Protein AF-A0A7S0HYX5-F1 (afdb_monomer_lite)

Structure (mmCIF, N/CA/C/O backbone):
data_AF-A0A7S0HYX5-F1
#
_entry.id   AF-A0A7S0HYX5-F1
#
loop_
_atom_site.group_PDB
_atom_site.id
_atom_site.type_symbol
_atom_site.label_atom_id
_atom_site.label_alt_id
_atom_site.label_comp_id
_atom_site.label_asym_id
_atom_site.label_entity_id
_atom_site.label_seq_id
_atom_site.pdbx_PDB_ins_code
_atom_site.Cartn_x
_atom_site.Cartn_y
_atom_site.Cartn_z
_atom_site.occupancy
_atom_site.B_iso_or_equiv
_atom_site.auth_seq_id
_atom_site.auth_comp_id
_atom_site.auth_asym_id
_atom_site.auth_atom_id
_atom_site.pdbx_PDB_model_num
ATOM 1 N N . ARG A 1 1 ? 13.415 3.886 -3.837 1.00 52.53 1 ARG A N 1
ATOM 2 C CA . ARG A 1 1 ? 13.712 3.371 -2.478 1.00 52.53 1 ARG A CA 1
ATOM 3 C C . ARG A 1 1 ? 12.377 2.948 -1.862 1.00 52.53 1 ARG A C 1
ATOM 5 O O . ARG A 1 1 ? 11.644 3.807 -1.398 1.00 52.53 1 ARG A O 1
ATOM 12 N N . ARG A 1 2 ? 11.981 1.678 -2.007 1.00 63.97 2 ARG A N 1
ATOM 13 C CA . ARG A 1 2 ? 10.823 1.130 -1.277 1.00 63.97 2 ARG A CA 1
ATOM 14 C C . ARG A 1 2 ? 11.348 0.756 0.114 1.00 63.97 2 ARG A C 1
ATOM 16 O O . ARG A 1 2 ? 12.509 0.372 0.209 1.00 63.97 2 ARG A O 1
ATOM 23 N N . ASP A 1 3 ? 10.552 0.930 1.161 1.00 73.19 3 ASP A N 1
ATOM 24 C CA . ASP A 1 3 ? 10.846 0.383 2.498 1.00 73.19 3 ASP A CA 1
ATOM 25 C C . ASP A 1 3 ? 11.949 1.055 3.328 1.00 73.19 3 ASP A C 1
ATOM 27 O O . ASP A 1 3 ? 12.620 0.403 4.118 1.00 73.19 3 ASP A O 1
ATOM 31 N N . THR A 1 4 ? 12.114 2.372 3.212 1.00 82.69 4 THR A N 1
ATOM 32 C CA . THR A 1 4 ? 13.084 3.127 4.031 1.00 82.69 4 THR A CA 1
ATOM 33 C C . THR A 1 4 ? 12.603 3.467 5.435 1.00 82.69 4 THR A C 1
ATOM 35 O O . THR A 1 4 ? 13.406 3.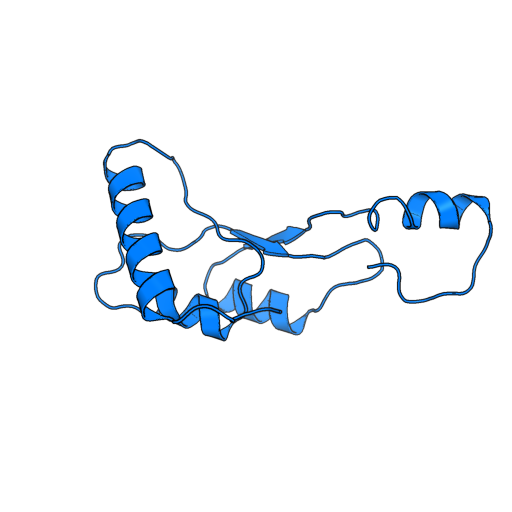880 6.267 1.00 82.69 4 THR A O 1
ATOM 38 N N . TRP A 1 5 ? 11.301 3.362 5.685 1.00 84.44 5 TRP A N 1
ATOM 39 C CA . TRP A 1 5 ? 10.702 3.720 6.965 1.00 84.44 5 TRP A CA 1
ATOM 40 C C . TRP A 1 5 ? 10.689 2.507 7.903 1.00 84.44 5 TRP A C 1
ATOM 42 O O . TRP A 1 5 ? 10.488 1.388 7.428 1.00 84.44 5 TRP A O 1
ATOM 52 N N . PRO A 1 6 ? 10.887 2.689 9.218 1.00 92.88 6 PRO A N 1
ATOM 53 C CA . PRO A 1 6 ? 10.703 1.608 10.180 1.00 92.88 6 PRO A CA 1
ATOM 54 C C . PRO A 1 6 ? 9.254 1.112 10.174 1.00 92.88 6 PRO A C 1
ATOM 56 O O . PRO A 1 6 ? 8.325 1.920 10.105 1.00 92.88 6 PRO A O 1
ATOM 59 N N . ASP A 1 7 ? 9.048 -0.200 10.306 1.00 93.44 7 ASP A N 1
ATOM 60 C CA . ASP A 1 7 ? 7.703 -0.797 10.310 1.00 93.44 7 ASP A CA 1
ATOM 61 C C . ASP A 1 7 ? 6.809 -0.219 11.407 1.00 93.44 7 ASP A C 1
ATOM 63 O O . ASP A 1 7 ? 5.620 -0.019 11.185 1.00 93.44 7 ASP A O 1
ATOM 67 N N . GLU A 1 8 ? 7.390 0.124 12.557 1.00 94.19 8 GLU A N 1
ATOM 68 C CA . GLU A 1 8 ? 6.657 0.738 13.663 1.00 94.19 8 GLU A CA 1
ATOM 69 C C . GLU A 1 8 ? 6.052 2.092 13.283 1.00 94.19 8 GLU A C 1
ATOM 71 O O . GLU A 1 8 ? 4.895 2.368 13.583 1.00 94.19 8 GLU A O 1
ATOM 76 N N . SER A 1 9 ? 6.799 2.914 12.541 1.00 94.56 9 SER A N 1
ATOM 77 C CA . SER A 1 9 ? 6.292 4.199 12.056 1.00 94.56 9 SER A CA 1
ATOM 78 C C . SER A 1 9 ? 5.145 4.011 11.061 1.00 94.56 9 SER A C 1
ATOM 80 O O . SER A 1 9 ? 4.188 4.784 11.064 1.00 94.56 9 SER A O 1
ATOM 82 N N . VAL A 1 10 ? 5.220 2.975 10.223 1.00 95.06 10 VAL A N 1
ATOM 83 C CA . VAL A 1 10 ? 4.177 2.657 9.240 1.00 95.06 10 VAL A CA 1
ATOM 84 C C . VAL A 1 10 ? 2.917 2.125 9.926 1.00 95.06 10 VAL A C 1
ATOM 86 O O . VAL A 1 10 ? 1.823 2.576 9.594 1.00 95.06 10 VAL A O 1
ATOM 89 N N . ARG A 1 11 ? 3.057 1.235 10.917 1.00 95.88 11 ARG A N 1
ATOM 90 C CA . ARG A 1 11 ? 1.937 0.746 11.739 1.00 95.88 11 ARG A CA 1
ATOM 91 C C . ARG A 1 11 ? 1.256 1.874 12.502 1.00 95.88 11 ARG A C 1
ATOM 93 O O . ARG A 1 11 ? 0.036 1.990 12.454 1.00 95.88 11 ARG A O 1
ATOM 100 N N . ALA A 1 12 ? 2.027 2.754 13.142 1.00 95.88 12 ALA A N 1
ATOM 101 C CA . ALA A 1 12 ? 1.479 3.898 13.867 1.00 95.88 12 ALA A CA 1
ATOM 102 C C . ALA A 1 12 ? 0.642 4.815 12.956 1.00 95.88 12 ALA A C 1
ATOM 104 O O . ALA A 1 12 ? -0.471 5.198 13.314 1.00 95.88 12 ALA A O 1
ATOM 105 N N . GLN A 1 13 ? 1.137 5.111 11.750 1.00 96.19 13 GLN A N 1
ATOM 106 C CA . GLN A 1 13 ? 0.382 5.872 10.749 1.00 96.19 13 GLN A CA 1
ATOM 107 C C . GLN A 1 13 ? -0.875 5.127 10.290 1.00 96.19 13 GLN A C 1
ATOM 109 O O . GLN A 1 13 ? -1.936 5.736 10.169 1.00 96.19 13 GLN A O 1
ATOM 114 N N . TRP A 1 14 ? -0.782 3.813 10.062 1.00 97.44 14 TRP A N 1
ATOM 115 C CA . TRP A 1 14 ? -1.929 3.006 9.653 1.00 97.44 14 TRP A CA 1
ATOM 116 C C . TRP A 1 14 ? -3.036 3.000 10.712 1.00 97.44 14 TRP A C 1
ATOM 118 O O . TRP A 1 14 ? -4.187 3.256 10.376 1.00 97.44 14 TRP A O 1
ATOM 128 N N . ARG A 1 15 ? -2.695 2.827 11.995 1.00 97.31 15 ARG A N 1
ATOM 129 C CA . ARG A 1 15 ? -3.658 2.903 13.110 1.00 97.31 15 ARG A CA 1
ATOM 130 C C . ARG A 1 15 ? -4.396 4.244 13.145 1.00 97.31 15 ARG A C 1
ATOM 132 O O . ARG A 1 15 ? -5.614 4.258 13.299 1.00 97.31 15 ARG A O 1
ATOM 139 N N . ALA A 1 16 ? -3.685 5.352 12.925 1.00 97.31 16 ALA A N 1
ATOM 140 C CA . ALA A 1 16 ? -4.299 6.678 12.852 1.00 97.31 16 ALA A CA 1
ATOM 141 C C . ALA A 1 16 ? -5.268 6.812 11.659 1.00 97.31 16 ALA A C 1
ATOM 143 O O . ALA A 1 16 ? -6.332 7.419 11.784 1.00 97.31 16 ALA A O 1
ATOM 144 N N . LEU A 1 17 ? -4.941 6.213 10.508 1.00 98.00 17 LEU A N 1
ATOM 145 C CA . LEU A 1 17 ? -5.848 6.163 9.357 1.00 98.00 17 LEU A CA 1
ATOM 146 C C . LEU A 1 17 ? -7.084 5.297 9.634 1.00 98.00 17 LEU A C 1
ATOM 148 O O . LEU A 1 17 ? -8.183 5.653 9.211 1.00 98.00 17 LEU A O 1
ATOM 152 N N . GLU A 1 18 ? -6.932 4.188 10.359 1.00 97.81 18 GLU A N 1
A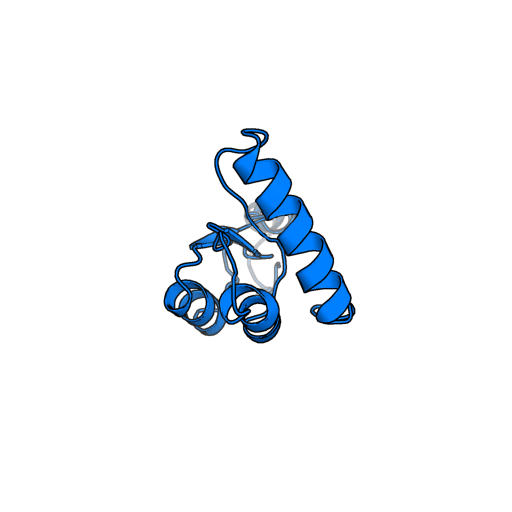TOM 153 C CA . GLU A 1 18 ? -8.060 3.361 10.795 1.00 97.81 18 GLU A CA 1
ATOM 154 C C . GLU A 1 18 ? -9.000 4.121 11.741 1.00 97.81 18 GLU A C 1
ATOM 156 O O . GLU A 1 18 ? -10.216 4.017 11.590 1.00 97.81 18 GLU A O 1
ATOM 161 N N . ASP A 1 19 ? -8.464 4.919 12.672 1.00 97.81 19 ASP A N 1
ATOM 162 C CA . ASP A 1 19 ? -9.275 5.793 13.533 1.00 97.81 19 ASP A CA 1
ATOM 163 C C . ASP A 1 19 ? -10.035 6.835 12.711 1.00 97.81 19 ASP A C 1
ATOM 165 O O . ASP A 1 19 ? -11.236 7.028 12.900 1.00 97.81 19 ASP A O 1
ATOM 169 N N . PHE A 1 20 ? -9.357 7.465 11.749 1.00 98.00 20 PHE A N 1
ATOM 170 C CA . PHE A 1 20 ? -9.976 8.424 10.838 1.00 98.00 20 PHE A CA 1
ATOM 171 C C . PHE A 1 20 ? -11.108 7.792 10.013 1.00 98.00 20 PHE A C 1
ATOM 173 O O . PHE A 1 20 ? -12.173 8.391 9.848 1.00 98.00 20 PHE A O 1
ATOM 180 N N . GLN A 1 21 ? -10.919 6.558 9.534 1.00 98.25 21 GLN A N 1
ATOM 181 C CA . GLN A 1 21 ? -11.963 5.807 8.838 1.00 98.25 21 GLN A CA 1
ATOM 182 C C . GLN A 1 21 ? -13.139 5.478 9.769 1.00 98.25 21 GLN A C 1
ATOM 184 O O . GLN A 1 21 ? -14.292 5.661 9.381 1.00 98.25 21 GLN A O 1
ATOM 189 N N . ALA A 1 22 ? -12.866 5.029 10.998 1.00 97.50 22 ALA A N 1
ATOM 190 C CA . ALA A 1 22 ? -13.892 4.695 11.987 1.00 97.50 22 ALA A CA 1
ATOM 191 C C . ALA A 1 22 ? -14.751 5.910 12.382 1.00 97.50 22 ALA A C 1
ATOM 193 O O . ALA A 1 22 ? -15.934 5.761 12.676 1.00 97.50 22 ALA A O 1
ATOM 194 N N . GLN A 1 23 ? -14.177 7.114 12.327 1.00 98.06 23 GLN A N 1
ATOM 195 C CA . GLN A 1 23 ? -14.878 8.386 12.535 1.00 98.06 23 GLN A CA 1
ATOM 196 C C . GLN A 1 23 ? -15.655 8.869 11.294 1.00 98.06 23 GLN A C 1
ATOM 198 O O . GLN A 1 23 ? -16.242 9.948 11.314 1.00 98.06 23 GLN A O 1
ATOM 203 N N . GLY A 1 24 ? -15.669 8.094 10.204 1.00 97.88 24 GLY A N 1
ATOM 204 C CA . GLY A 1 24 ? -16.366 8.436 8.962 1.00 97.88 24 GLY A CA 1
ATOM 205 C C . GLY A 1 24 ? -15.597 9.385 8.039 1.00 97.88 24 GLY A C 1
ATOM 206 O O . GLY A 1 24 ? -16.155 9.844 7.045 1.00 97.88 24 GLY A O 1
ATOM 207 N N . GLY A 1 25 ? -14.320 9.664 8.320 1.00 97.81 25 GLY A N 1
ATOM 208 C CA . GLY A 1 25 ? -13.493 10.573 7.521 1.00 97.81 25 GLY A CA 1
ATOM 209 C C . GLY A 1 25 ? -13.121 10.031 6.136 1.00 97.81 25 GLY A C 1
ATOM 210 O O . GLY A 1 25 ? -12.834 10.797 5.216 1.00 97.81 25 GLY A O 1
ATOM 211 N N . ALA A 1 26 ? -13.163 8.710 5.957 1.00 97.75 26 ALA A N 1
ATOM 212 C CA . ALA A 1 26 ? -12.959 8.054 4.672 1.00 97.75 26 ALA A CA 1
ATOM 213 C C . ALA A 1 26 ? -13.835 6.806 4.544 1.00 97.75 26 ALA A C 1
ATOM 215 O O . ALA A 1 26 ? -14.089 6.100 5.516 1.00 97.75 26 ALA A O 1
ATOM 216 N N . ARG A 1 27 ? -14.241 6.479 3.311 1.00 97.50 27 ARG A N 1
ATOM 217 C CA . ARG A 1 27 ? -14.936 5.215 3.013 1.00 97.50 27 ARG A CA 1
ATOM 218 C C . ARG A 1 27 ? -13.978 4.020 2.981 1.00 97.50 27 ARG A C 1
ATOM 220 O O . ARG A 1 27 ? -14.363 2.912 3.342 1.00 97.50 27 ARG A O 1
ATOM 227 N N . SER A 1 28 ? -12.746 4.233 2.523 1.00 97.25 28 SER A N 1
ATOM 228 C CA . SER A 1 28 ? -11.735 3.191 2.327 1.00 97.25 28 SER A CA 1
ATOM 229 C C . SER A 1 28 ? -10.329 3.748 2.495 1.00 97.25 28 SER A C 1
ATOM 231 O O . SER A 1 28 ? -10.088 4.905 2.156 1.00 97.25 28 SER A O 1
ATOM 233 N N . LEU A 1 29 ? -9.401 2.896 2.921 1.00 98.31 29 LEU A N 1
ATOM 234 C CA . LEU A 1 29 ? -7.984 3.222 3.056 1.00 98.31 29 LEU A CA 1
ATOM 235 C C . LEU A 1 29 ? -7.163 2.513 1.977 1.00 98.31 29 LEU A C 1
ATOM 237 O O . LEU A 1 29 ? -7.466 1.382 1.601 1.00 98.31 29 LEU A O 1
ATOM 241 N N . ALA A 1 30 ? -6.113 3.169 1.496 1.00 98.06 30 ALA A N 1
ATOM 242 C CA . ALA A 1 30 ? -5.216 2.661 0.463 1.00 98.06 30 ALA A CA 1
ATOM 243 C C . ALA A 1 30 ? -3.769 3.057 0.773 1.00 98.06 30 ALA A C 1
ATOM 245 O O . ALA A 1 30 ? -3.516 3.952 1.578 1.00 98.06 30 ALA A O 1
ATOM 246 N N . VAL A 1 31 ? -2.822 2.395 0.115 1.00 97.88 31 VAL A N 1
ATOM 247 C CA . VAL A 1 31 ? -1.388 2.687 0.208 1.00 97.88 31 VAL A CA 1
ATOM 248 C C . VAL A 1 31 ? -0.800 2.932 -1.180 1.00 97.88 31 VAL A C 1
ATOM 250 O O . VAL A 1 31 ? -1.435 2.682 -2.205 1.00 97.88 31 VAL A O 1
ATOM 253 N N . SER A 1 32 ? 0.430 3.433 -1.229 1.00 96.69 32 SER A N 1
ATOM 254 C CA . SER A 1 32 ? 1.157 3.653 -2.477 1.00 96.69 32 SER A CA 1
ATOM 255 C C . SER A 1 32 ? 2.610 3.236 -2.310 1.00 96.69 32 SER A C 1
ATOM 257 O O . SER A 1 32 ? 3.246 3.558 -1.307 1.00 96.69 32 SER A O 1
ATOM 259 N N . ASN A 1 33 ? 3.141 2.526 -3.304 1.00 95.50 33 ASN A N 1
ATOM 260 C CA . ASN A 1 33 ? 4.527 2.068 -3.377 1.00 95.50 33 ASN A CA 1
ATOM 261 C C . ASN A 1 33 ? 4.952 1.087 -2.269 1.00 95.50 33 ASN A C 1
ATOM 263 O O . ASN A 1 33 ? 6.146 0.978 -1.975 1.00 95.50 33 ASN A O 1
ATOM 267 N N . PHE A 1 34 ? 4.008 0.345 -1.680 1.00 96.31 34 PHE A N 1
ATOM 268 C CA . PHE A 1 34 ? 4.322 -0.656 -0.656 1.00 96.31 34 PHE A CA 1
ATOM 269 C C . PHE A 1 34 ? 4.824 -1.953 -1.298 1.00 96.31 34 PHE A C 1
ATOM 271 O O . PHE A 1 34 ? 4.239 -2.450 -2.264 1.00 96.31 34 PHE A O 1
ATOM 278 N N . SER A 1 35 ? 5.899 -2.520 -0.748 1.00 95.38 35 SER A N 1
ATOM 279 C CA . SER A 1 35 ? 6.330 -3.881 -1.075 1.00 95.38 35 SER A CA 1
ATOM 280 C C . SER A 1 35 ? 5.442 -4.932 -0.390 1.00 95.38 35 SER A C 1
ATOM 282 O O . SER A 1 35 ? 4.694 -4.603 0.534 1.00 95.38 35 SER A O 1
ATOM 284 N N . PRO A 1 36 ? 5.534 -6.218 -0.779 1.00 95.69 36 PRO A N 1
ATOM 285 C CA . PRO A 1 36 ? 4.837 -7.294 -0.079 1.00 95.69 36 PRO A CA 1
ATOM 286 C C . PRO A 1 36 ? 5.164 -7.368 1.417 1.00 95.69 36 PRO A C 1
ATOM 288 O O . PRO A 1 36 ? 4.249 -7.554 2.212 1.00 95.69 36 PRO A O 1
ATOM 291 N N . ALA A 1 37 ? 6.431 -7.168 1.798 1.00 94.75 37 ALA A N 1
ATOM 292 C CA . ALA A 1 37 ? 6.857 -7.163 3.200 1.00 94.75 37 ALA A CA 1
ATOM 293 C C . ALA A 1 37 ? 6.273 -5.964 3.960 1.00 94.75 37 ALA A C 1
ATOM 295 O O . ALA A 1 37 ? 5.803 -6.085 5.088 1.00 94.75 37 ALA A O 1
ATOM 296 N N . ARG A 1 38 ? 6.217 -4.801 3.307 1.00 95.12 38 ARG A N 1
ATOM 297 C CA . ARG A 1 38 ? 5.603 -3.598 3.873 1.00 95.12 38 ARG A CA 1
ATOM 298 C C . ARG A 1 38 ? 4.097 -3.738 4.064 1.00 95.12 38 ARG A C 1
ATOM 300 O O . ARG A 1 38 ? 3.559 -3.234 5.042 1.00 95.12 38 ARG A O 1
ATOM 307 N N . LEU A 1 39 ? 3.418 -4.421 3.143 1.00 96.19 39 LEU A N 1
ATOM 308 C CA . LEU A 1 39 ? 2.011 -4.769 3.316 1.00 96.19 39 LEU A CA 1
ATOM 309 C C . LEU A 1 39 ? 1.827 -5.735 4.483 1.00 96.19 39 LEU A C 1
ATOM 311 O O . LEU A 1 39 ? 0.890 -5.549 5.248 1.00 96.19 39 LEU A O 1
ATOM 315 N N . ASP A 1 40 ? 2.707 -6.725 4.655 1.00 95.44 40 ASP A N 1
ATOM 316 C CA . ASP A 1 40 ? 2.631 -7.644 5.799 1.00 95.44 40 ASP A CA 1
ATOM 317 C C . ASP A 1 40 ? 2.710 -6.904 7.134 1.00 95.44 40 ASP A C 1
ATOM 319 O O . ASP A 1 40 ? 1.954 -7.237 8.043 1.00 95.44 40 ASP A O 1
ATOM 323 N N . ALA A 1 41 ? 3.532 -5.854 7.224 1.00 94.88 41 ALA A N 1
ATOM 324 C CA . ALA A 1 41 ? 3.675 -5.059 8.442 1.00 94.88 41 ALA A CA 1
ATOM 325 C C . ALA A 1 41 ? 2.353 -4.457 8.957 1.00 94.88 41 ALA A C 1
ATOM 327 O O . ALA A 1 41 ? 2.235 -4.265 10.163 1.00 94.88 41 ALA A O 1
ATOM 328 N N . ILE A 1 42 ? 1.381 -4.180 8.075 1.00 95.94 42 ILE A N 1
ATOM 329 C CA . ILE A 1 42 ? 0.050 -3.648 8.441 1.00 95.94 42 ILE A CA 1
ATOM 330 C C . ILE A 1 42 ? -1.074 -4.685 8.284 1.00 95.94 42 ILE A C 1
ATOM 332 O O . ILE A 1 42 ? -2.070 -4.658 8.998 1.00 95.94 42 ILE A O 1
ATOM 336 N N . VAL A 1 43 ? -0.941 -5.634 7.352 1.00 94.88 43 VAL A N 1
ATOM 337 C CA . VAL A 1 43 ? -1.963 -6.656 7.089 1.00 94.88 43 VAL A CA 1
ATOM 338 C C . VAL A 1 43 ? -1.900 -7.777 8.119 1.00 94.88 43 VAL A C 1
ATOM 340 O O . VAL A 1 43 ? -2.940 -8.341 8.441 1.00 94.88 43 VAL A O 1
ATOM 343 N N . LEU A 1 44 ? -0.725 -8.124 8.637 1.00 93.00 44 LEU A N 1
ATOM 344 C CA . LEU A 1 44 ? -0.566 -9.187 9.637 1.00 93.00 44 LEU A CA 1
ATOM 345 C C . LEU A 1 44 ? -0.546 -8.655 11.074 1.00 93.00 44 LEU A C 1
ATOM 347 O O . LEU A 1 44 ? -0.422 -9.442 12.006 1.00 93.00 44 LEU A O 1
ATOM 351 N N . GLU A 1 45 ? -0.692 -7.344 11.256 1.00 92.31 45 GLU A N 1
ATOM 352 C CA . GLU A 1 45 ? -0.770 -6.725 12.573 1.00 92.31 45 GLU A CA 1
ATOM 353 C C . GLU A 1 45 ? -2.005 -7.215 13.348 1.00 92.31 45 GLU A C 1
ATOM 355 O O . GLU A 1 45 ? -3.128 -7.251 12.827 1.00 92.31 45 GLU A O 1
ATOM 360 N N . GLU A 1 46 ? -1.789 -7.603 14.605 1.00 91.81 46 GLU A N 1
ATOM 361 C CA . GLU A 1 46 ? -2.861 -7.987 15.516 1.00 91.81 46 GLU A CA 1
ATOM 362 C C . GLU A 1 46 ? -3.721 -6.769 15.877 1.00 91.81 46 GLU A C 1
ATOM 364 O O . GLU A 1 46 ? -3.216 -5.673 16.107 1.00 91.81 46 GLU A O 1
ATOM 369 N N . GLY A 1 47 ? -5.042 -6.952 15.904 1.00 90.56 47 GLY A N 1
ATOM 370 C CA . GLY A 1 47 ? -5.977 -5.868 16.213 1.00 90.56 47 GLY A CA 1
ATOM 371 C C . GLY A 1 47 ? -6.236 -4.877 15.072 1.00 90.56 47 GLY A C 1
ATOM 372 O O . GLY A 1 47 ? -6.979 -3.921 15.289 1.00 90.56 47 GLY A O 1
ATOM 373 N N . ARG A 1 48 ? -5.699 -5.096 13.857 1.00 90.81 48 ARG A N 1
ATOM 374 C CA . ARG A 1 48 ? -6.025 -4.244 12.698 1.00 90.81 48 ARG A CA 1
ATOM 375 C C . ARG A 1 48 ? -7.537 -4.231 12.437 1.00 90.81 48 ARG A C 1
ATOM 377 O O . ARG A 1 48 ? -8.197 -5.276 12.467 1.00 90.81 48 ARG A O 1
ATOM 384 N N . ARG A 1 49 ? -8.071 -3.065 12.084 1.00 93.88 49 ARG A N 1
ATOM 385 C CA . ARG A 1 49 ? -9.499 -2.860 11.785 1.00 93.88 49 ARG A CA 1
ATOM 386 C C . ARG A 1 49 ? -9.782 -2.799 10.293 1.00 93.88 49 ARG A C 1
ATOM 388 O O . ARG A 1 49 ? -10.872 -3.174 9.866 1.00 93.88 49 ARG A O 1
ATOM 395 N N . ALA A 1 50 ? -8.806 -2.378 9.492 1.00 94.50 50 ALA A N 1
ATOM 396 C CA . ALA A 1 50 ? -8.956 -2.238 8.052 1.00 94.50 50 ALA A CA 1
ATOM 397 C C . ALA A 1 50 ? -7.790 -2.876 7.291 1.00 94.50 50 ALA A C 1
ATOM 399 O O . ALA A 1 50 ? -6.651 -2.938 7.751 1.00 94.50 50 ALA A O 1
ATOM 400 N N . ARG A 1 51 ? -8.082 -3.352 6.078 1.00 95.75 51 ARG A N 1
ATOM 401 C CA . ARG A 1 51 ? -7.066 -3.726 5.086 1.00 95.75 51 ARG A CA 1
ATOM 402 C C . ARG A 1 51 ? -6.995 -2.628 4.026 1.00 95.75 51 ARG A C 1
ATOM 404 O O . ARG A 1 51 ? -8.048 -2.095 3.668 1.00 95.75 51 ARG A O 1
ATOM 411 N N . PRO A 1 52 ? -5.805 -2.313 3.489 1.00 97.75 52 PRO A N 1
ATOM 412 C CA . PRO A 1 52 ? -5.720 -1.421 2.345 1.00 97.75 52 PRO A CA 1
ATOM 413 C C . PRO A 1 52 ? -6.475 -2.033 1.165 1.00 97.75 52 PRO A C 1
ATOM 415 O O . PRO A 1 52 ? -6.243 -3.184 0.802 1.00 97.75 52 PRO A O 1
ATOM 418 N N . THR A 1 53 ? -7.381 -1.270 0.560 1.00 98.31 53 THR A N 1
ATOM 419 C CA . THR A 1 53 ? -8.148 -1.727 -0.607 1.00 98.31 53 THR A CA 1
ATOM 420 C C . THR A 1 53 ? -7.290 -1.736 -1.865 1.00 98.31 53 THR A C 1
ATOM 422 O O . THR A 1 53 ? -7.458 -2.590 -2.735 1.00 98.31 53 THR A O 1
ATOM 425 N N . VAL A 1 54 ? -6.350 -0.792 -1.949 1.00 98.44 54 VAL A N 1
ATOM 426 C CA . VAL A 1 54 ? -5.486 -0.563 -3.103 1.00 98.44 54 VAL A CA 1
ATOM 427 C C . VAL A 1 54 ? -4.044 -0.325 -2.657 1.00 98.44 54 VAL A C 1
ATOM 429 O O . VAL A 1 54 ? -3.797 0.322 -1.639 1.00 98.44 54 VAL A O 1
ATOM 432 N N . ASN A 1 55 ? -3.098 -0.801 -3.463 1.00 98.31 55 ASN A N 1
ATOM 433 C CA . ASN A 1 55 ? -1.706 -0.376 -3.481 1.00 98.31 55 ASN A CA 1
ATOM 434 C C . ASN A 1 55 ? -1.390 0.243 -4.847 1.00 98.31 55 ASN A C 1
ATOM 436 O O . ASN A 1 55 ? -1.415 -0.442 -5.876 1.00 98.31 55 ASN A O 1
ATOM 440 N N . GLN A 1 56 ? -1.121 1.546 -4.864 1.00 98.00 56 GLN A N 1
ATOM 441 C CA . GLN A 1 56 ? -0.796 2.259 -6.091 1.00 98.00 56 GLN A CA 1
ATOM 442 C C . GLN A 1 56 ? 0.686 2.064 -6.453 1.00 98.00 56 GLN A C 1
ATOM 444 O O . GLN A 1 56 ? 1.561 2.349 -5.637 1.00 98.00 56 GLN A O 1
ATOM 449 N N . LEU A 1 57 ? 0.993 1.583 -7.660 1.00 95.88 57 LEU A N 1
ATOM 450 C CA . LEU A 1 57 ? 2.346 1.186 -8.079 1.00 95.88 57 LEU A CA 1
ATOM 451 C C . LEU A 1 57 ? 2.765 1.838 -9.415 1.00 95.88 57 LEU A C 1
ATOM 453 O O . LEU A 1 57 ? 1.888 2.132 -10.233 1.00 95.88 57 LEU A O 1
ATOM 457 N N . PRO A 1 58 ? 4.085 2.040 -9.658 1.00 93.25 58 PRO A N 1
ATOM 458 C CA . PRO A 1 58 ? 4.638 2.624 -10.889 1.00 93.25 58 PRO A CA 1
ATOM 459 C C . PRO A 1 58 ? 4.561 1.626 -12.043 1.00 93.25 58 PRO A C 1
ATOM 461 O O . PRO A 1 58 ? 5.570 1.088 -12.496 1.00 93.25 58 PRO A O 1
ATOM 464 N N . TYR A 1 59 ? 3.346 1.306 -12.459 1.00 93.19 59 TYR A N 1
ATOM 465 C CA . TYR A 1 59 ? 3.090 0.443 -13.596 1.00 93.19 59 TYR A CA 1
ATOM 466 C C . TYR A 1 59 ? 2.559 1.270 -14.752 1.00 93.19 59 TYR A C 1
ATOM 468 O O . TYR A 1 59 ? 1.790 2.212 -14.577 1.00 93.19 59 TYR A O 1
ATOM 476 N N . CYS A 1 60 ? 2.979 0.893 -15.948 1.00 90.12 60 CYS A N 1
ATOM 477 C CA . CYS A 1 60 ? 2.624 1.560 -17.184 1.00 90.12 60 CYS A CA 1
ATOM 478 C C . CYS A 1 60 ? 2.422 0.529 -18.286 1.00 90.12 60 CYS A C 1
ATOM 480 O O . CYS A 1 60 ? 2.732 -0.657 -18.142 1.00 90.12 60 CYS A O 1
ATOM 482 N N . VAL A 1 61 ? 1.888 0.985 -19.413 1.00 85.44 61 VAL A N 1
ATOM 483 C CA . VAL A 1 61 ? 1.820 0.158 -20.616 1.00 85.44 61 VAL A CA 1
ATOM 484 C C . VAL A 1 61 ? 3.241 -0.287 -20.981 1.00 85.44 61 VAL A C 1
ATOM 486 O O . VAL A 1 61 ? 4.118 0.538 -21.209 1.00 85.44 61 VAL A O 1
ATOM 489 N N . GLY A 1 62 ? 3.467 -1.602 -21.004 1.00 83.12 62 GLY A N 1
ATOM 490 C CA . GLY A 1 62 ? 4.776 -2.202 -21.282 1.00 83.12 62 GLY A CA 1
ATOM 491 C C . GLY A 1 62 ? 5.618 -2.554 -20.050 1.00 83.12 62 GLY A C 1
ATOM 492 O O . GLY A 1 62 ? 6.617 -3.251 -20.208 1.00 83.12 62 GLY A O 1
ATOM 493 N N . TYR A 1 63 ? 5.213 -2.162 -18.835 1.00 86.88 63 TYR A N 1
ATOM 494 C CA . TYR A 1 63 ? 5.913 -2.543 -17.605 1.00 86.88 63 TYR A CA 1
ATOM 495 C C . TYR A 1 63 ? 4.959 -2.800 -16.435 1.00 86.88 63 TYR A C 1
ATOM 497 O O . TYR A 1 63 ? 4.252 -1.913 -15.953 1.00 86.88 63 TYR A O 1
ATOM 505 N N . HIS A 1 64 ? 5.002 -4.031 -15.937 1.00 90.94 64 HIS A N 1
ATOM 506 C CA . HIS A 1 64 ? 4.445 -4.422 -14.650 1.00 90.94 64 HIS A CA 1
ATOM 507 C C . HIS A 1 64 ? 5.195 -5.646 -14.118 1.00 90.94 64 HIS A C 1
ATOM 509 O O . HIS A 1 64 ? 5.839 -6.367 -14.880 1.00 90.94 64 HIS A O 1
ATOM 515 N N . ASP A 1 65 ? 5.083 -5.895 -12.815 1.00 94.06 65 ASP A N 1
ATOM 516 C CA . ASP A 1 65 ? 5.614 -7.106 -12.189 1.00 94.06 65 ASP A CA 1
ATOM 517 C C . ASP A 1 65 ? 4.449 -8.019 -11.757 1.00 94.06 65 ASP A C 1
ATOM 519 O O . ASP A 1 65 ? 3.758 -7.708 -10.777 1.00 94.06 65 ASP A O 1
ATOM 523 N N . PRO A 1 66 ? 4.200 -9.142 -12.459 1.00 95.69 66 PRO A N 1
ATOM 524 C CA . PRO A 1 66 ? 3.092 -10.038 -12.140 1.00 95.69 66 PRO A CA 1
ATOM 525 C C . PRO A 1 66 ? 3.252 -10.709 -10.770 1.00 95.69 66 PRO A C 1
ATOM 527 O O . PRO A 1 66 ? 2.253 -11.045 -10.131 1.00 95.69 66 PRO A O 1
ATOM 530 N N . THR A 1 67 ? 4.484 -10.868 -10.276 1.00 97.06 67 THR A N 1
ATOM 531 C CA . THR A 1 67 ? 4.742 -11.483 -8.968 1.00 97.06 67 THR A CA 1
ATOM 532 C C . THR A 1 67 ? 4.279 -10.570 -7.835 1.00 97.06 67 THR A C 1
ATOM 534 O O . THR A 1 67 ? 3.642 -11.027 -6.884 1.00 97.06 67 THR A O 1
ATOM 537 N N . ILE A 1 68 ? 4.500 -9.261 -7.977 1.00 96.56 68 ILE A N 1
ATOM 538 C CA . ILE A 1 68 ? 4.041 -8.251 -7.022 1.00 96.56 68 ILE A CA 1
ATOM 539 C C . ILE A 1 68 ? 2.522 -8.092 -7.089 1.00 96.56 68 ILE A C 1
ATOM 541 O O . ILE A 1 68 ? 1.886 -7.985 -6.039 1.00 96.56 68 ILE A O 1
ATOM 545 N N . ILE A 1 69 ? 1.919 -8.142 -8.282 1.00 97.50 69 ILE A N 1
ATOM 546 C CA . ILE A 1 69 ? 0.454 -8.139 -8.433 1.00 97.50 69 ILE A CA 1
ATOM 547 C C . ILE A 1 69 ? -0.160 -9.322 -7.678 1.00 97.50 69 ILE A C 1
ATOM 549 O O . ILE A 1 69 ? -1.061 -9.131 -6.859 1.00 97.50 69 ILE A O 1
ATOM 553 N N . LEU A 1 70 ? 0.374 -10.529 -7.876 1.00 98.25 70 LEU A N 1
ATOM 554 C CA . LEU A 1 70 ? -0.092 -11.721 -7.171 1.00 98.25 70 LEU A CA 1
ATOM 555 C C . LEU A 1 70 ? 0.126 -11.615 -5.654 1.00 98.25 70 LEU A C 1
ATOM 557 O O . LEU A 1 70 ? -0.734 -12.025 -4.874 1.00 98.25 70 LEU A O 1
ATOM 561 N N . ALA A 1 71 ? 1.247 -11.040 -5.214 1.00 97.81 71 ALA A N 1
ATOM 562 C CA . ALA A 1 71 ? 1.525 -10.827 -3.798 1.00 97.81 71 ALA A CA 1
ATOM 563 C C . ALA A 1 71 ? 0.524 -9.857 -3.140 1.00 97.81 71 ALA A C 1
ATOM 565 O O . ALA A 1 71 ? 0.090 -10.105 -2.014 1.00 97.81 71 ALA A O 1
ATOM 566 N N . ASN A 1 72 ? 0.123 -8.789 -3.835 1.00 98.19 72 ASN A N 1
ATOM 567 C CA . ASN A 1 72 ? -0.937 -7.884 -3.378 1.00 98.19 72 ASN A CA 1
ATOM 568 C C . ASN A 1 72 ? -2.292 -8.615 -3.327 1.00 98.19 72 ASN A C 1
ATOM 570 O O . ASN A 1 72 ? -2.966 -8.595 -2.295 1.00 98.19 72 ASN A O 1
ATOM 574 N N . ALA A 1 73 ? -2.636 -9.357 -4.386 1.00 98.06 73 ALA A N 1
ATOM 575 C CA . ALA A 1 73 ? -3.891 -10.104 -4.475 1.00 98.06 73 ALA A CA 1
ATOM 576 C C . ALA A 1 73 ? -4.051 -11.137 -3.344 1.00 98.06 73 ALA A C 1
ATOM 578 O O . ALA A 1 73 ? -5.109 -11.208 -2.724 1.00 98.06 73 ALA A O 1
ATOM 579 N N . ARG A 1 74 ? -2.984 -11.871 -2.990 1.00 97.50 74 ARG A N 1
ATOM 580 C CA . ARG A 1 74 ? -2.974 -12.817 -1.851 1.00 97.50 74 ARG A CA 1
ATOM 581 C C . ARG A 1 74 ? -3.305 -12.162 -0.504 1.00 97.50 74 ARG A C 1
ATOM 583 O O . ARG A 1 74 ? -3.741 -12.850 0.412 1.00 97.50 74 ARG A O 1
ATOM 590 N N . ARG A 1 75 ? -3.103 -10.848 -0.372 1.00 96.44 75 ARG A N 1
ATOM 591 C CA . ARG A 1 75 ? -3.413 -10.062 0.836 1.00 96.44 75 ARG A CA 1
ATOM 592 C C . ARG A 1 75 ? -4.801 -9.412 0.791 1.00 96.44 75 ARG A C 1
ATOM 594 O O . ARG A 1 75 ? -5.204 -8.796 1.780 1.00 96.44 75 ARG A O 1
ATOM 601 N N . GLY A 1 76 ? -5.525 -9.568 -0.321 1.00 96.56 76 GLY A N 1
ATOM 602 C CA . GLY A 1 76 ? -6.796 -8.893 -0.588 1.00 96.56 76 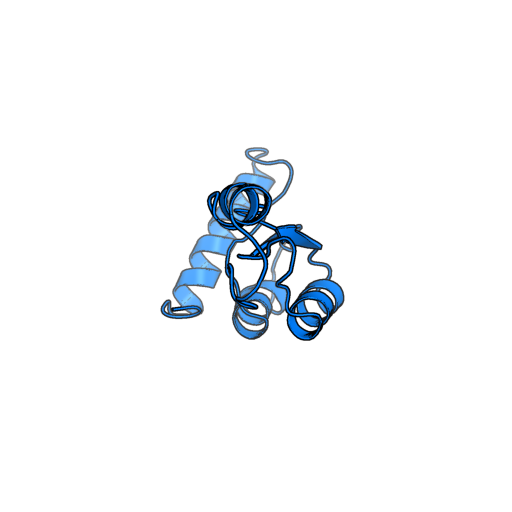GLY A CA 1
ATOM 603 C C . GLY A 1 76 ? -6.632 -7.433 -1.016 1.00 96.56 76 GLY A C 1
ATOM 604 O O . GLY A 1 76 ? -7.541 -6.642 -0.793 1.00 96.56 76 GLY A O 1
ATOM 605 N N . VAL A 1 77 ? -5.475 -7.067 -1.580 1.00 98.25 77 VAL A N 1
ATOM 606 C CA . VAL A 1 77 ? -5.147 -5.692 -1.985 1.00 98.25 77 VAL A CA 1
ATOM 607 C C . VAL A 1 77 ? -5.123 -5.604 -3.509 1.00 98.25 77 VAL A C 1
ATOM 609 O O . VAL A 1 77 ? -4.412 -6.367 -4.166 1.00 98.25 77 VAL A O 1
ATOM 612 N N . HIS A 1 78 ? -5.878 -4.672 -4.089 1.00 98.25 78 HIS A N 1
ATOM 613 C CA . HIS A 1 78 ? -5.844 -4.425 -5.529 1.00 98.25 78 HIS A CA 1
ATOM 614 C C . HIS A 1 78 ? -4.630 -3.582 -5.914 1.00 98.25 78 HIS A C 1
ATOM 616 O O . HIS A 1 78 ? -4.212 -2.692 -5.180 1.00 98.25 78 HIS A O 1
ATOM 622 N N . VAL A 1 79 ? -4.080 -3.816 -7.100 1.00 98.12 79 VAL A N 1
ATOM 623 C CA . VAL A 1 79 ? -3.048 -2.942 -7.661 1.00 98.12 79 VAL A CA 1
ATOM 624 C C . VAL A 1 79 ? -3.704 -1.870 -8.521 1.00 98.12 79 VAL A C 1
ATOM 626 O O . VAL A 1 79 ? -4.511 -2.186 -9.393 1.00 98.12 79 VAL A O 1
ATOM 629 N N . GLN A 1 80 ? -3.315 -0.613 -8.311 1.00 97.88 80 GLN A N 1
ATOM 630 C CA . GLN A 1 80 ? -3.669 0.506 -9.184 1.00 97.88 80 GLN A CA 1
ATOM 631 C C . GLN A 1 80 ? -2.395 1.090 -9.799 1.00 97.88 80 GLN A C 1
ATOM 633 O O . GLN A 1 80 ? -1.451 1.420 -9.091 1.00 97.88 80 GLN A O 1
ATOM 638 N N . ALA A 1 81 ? -2.353 1.223 -11.120 1.00 95.81 81 ALA A N 1
ATOM 639 C CA . ALA A 1 81 ? -1.225 1.848 -11.801 1.00 95.81 81 ALA A CA 1
ATOM 640 C C . ALA A 1 81 ? -1.241 3.377 -11.618 1.00 95.81 81 ALA A C 1
ATOM 642 O O . ALA A 1 81 ? -2.297 4.000 -11.741 1.00 95.81 81 ALA A O 1
ATOM 643 N N . TRP A 1 82 ? -0.075 3.984 -11.387 1.00 94.06 82 TRP A N 1
ATOM 644 C CA . TRP A 1 82 ? 0.139 5.427 -11.521 1.00 94.06 82 TRP A CA 1
ATOM 645 C C . TRP A 1 82 ? 1.153 5.733 -12.626 1.00 94.06 82 TRP A C 1
ATOM 647 O O . TRP A 1 82 ? 2.007 4.911 -12.942 1.00 94.06 82 TRP A O 1
ATOM 657 N N . SER A 1 83 ? 1.028 6.914 -13.242 1.00 91.12 83 SER A N 1
ATOM 658 C CA . SER A 1 83 ? 1.727 7.276 -14.488 1.00 91.12 83 SER A CA 1
ATOM 659 C C . SER A 1 83 ? 1.609 6.205 -15.588 1.00 91.12 83 SER A C 1
ATOM 661 O O . SER A 1 83 ? 2.618 5.814 -16.178 1.00 91.12 83 SER A O 1
ATOM 663 N N . PRO A 1 84 ? 0.385 5.758 -15.939 1.00 88.81 84 PRO A N 1
ATOM 664 C CA . PRO A 1 84 ? 0.184 4.599 -16.813 1.00 88.81 84 PRO A CA 1
ATOM 665 C C . PRO A 1 84 ? 0.737 4.778 -18.239 1.00 88.81 84 PRO A C 1
ATOM 667 O O . PRO A 1 84 ? 0.956 3.795 -18.941 1.00 88.81 84 PRO A O 1
ATOM 670 N N . LEU A 1 85 ? 0.999 6.022 -18.660 1.00 88.19 85 LEU A N 1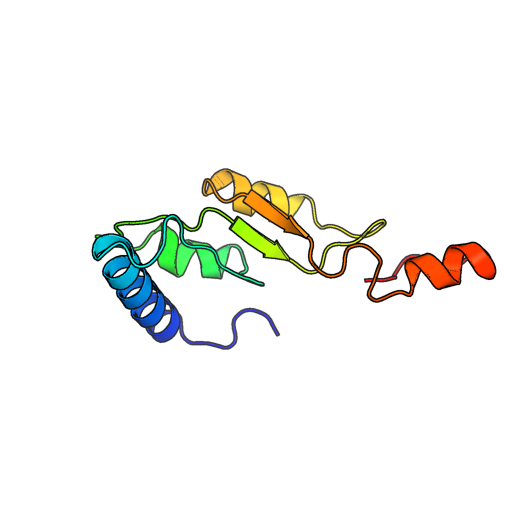
ATOM 671 C CA . LEU A 1 85 ? 1.607 6.375 -19.949 1.00 88.19 85 LEU A CA 1
ATOM 672 C C . LEU A 1 85 ? 3.117 6.679 -19.842 1.00 88.19 85 LEU A C 1
ATOM 674 O O . LEU A 1 85 ? 3.659 7.427 -20.659 1.00 88.19 85 LEU A O 1
ATOM 678 N N . GLY A 1 86 ? 3.790 6.169 -18.806 1.00 82.81 86 GLY A N 1
ATOM 679 C CA . GLY A 1 86 ? 5.236 6.326 -18.609 1.00 82.81 86 GLY A CA 1
ATOM 680 C C . GLY A 1 86 ? 5.650 7.788 -18.451 1.00 82.81 86 GLY A C 1
ATOM 681 O O . GLY A 1 86 ? 6.606 8.233 -19.076 1.00 82.81 86 GLY A O 1
ATOM 682 N N . SER A 1 87 ? 4.866 8.587 -17.718 1.00 84.50 87 SER A N 1
ATOM 683 C CA . SER A 1 87 ? 5.087 10.040 -17.574 1.00 84.50 87 SER A CA 1
ATOM 684 C C . SER A 1 87 ? 5.205 10.780 -18.923 1.00 84.50 87 SER A C 1
ATOM 686 O O . SER A 1 87 ? 5.993 11.714 -19.081 1.00 84.50 87 SER A O 1
ATOM 688 N N . GLY A 1 88 ? 4.439 10.332 -19.924 1.00 80.94 88 GLY A N 1
ATOM 689 C CA . GLY A 1 88 ? 4.424 10.892 -21.277 1.00 80.94 88 GLY A CA 1
ATOM 690 C C . GLY A 1 88 ? 5.477 10.304 -22.220 1.00 80.94 88 GLY A C 1
ATOM 691 O O . GLY A 1 88 ? 5.490 10.655 -23.400 1.00 80.94 88 GLY A O 1
ATOM 692 N N . GLN A 1 89 ? 6.336 9.392 -21.755 1.00 75.38 89 GLN A N 1
ATOM 693 C CA . GLN A 1 89 ? 7.285 8.714 -22.637 1.00 75.38 89 GLN A CA 1
ATOM 694 C C . GLN A 1 89 ? 6.551 7.863 -23.675 1.00 75.38 89 GLN A C 1
ATOM 696 O O . GLN A 1 89 ? 6.834 7.993 -24.861 1.00 75.38 89 GLN A O 1
ATOM 701 N N . LEU A 1 90 ? 5.521 7.103 -23.276 1.00 72.56 90 LEU A N 1
ATOM 702 C CA . LEU A 1 90 ? 4.719 6.285 -24.200 1.00 72.56 90 LEU A CA 1
ATOM 703 C C . LEU A 1 90 ? 4.120 7.105 -25.352 1.00 72.56 90 LEU A C 1
ATOM 705 O O . LEU A 1 90 ? 4.113 6.671 -26.500 1.00 72.56 90 LEU A O 1
ATOM 709 N N . THR A 1 91 ? 3.658 8.320 -25.065 1.00 68.88 91 THR A N 1
ATOM 710 C CA . THR A 1 91 ? 3.107 9.216 -26.089 1.00 68.88 91 THR A CA 1
ATOM 711 C C . THR A 1 91 ? 4.167 9.791 -27.030 1.00 68.88 91 THR A C 1
ATOM 713 O O . THR A 1 91 ? 3.837 10.128 -28.164 1.00 68.88 91 THR A O 1
ATOM 716 N N . ARG A 1 92 ? 5.432 9.889 -26.594 1.00 62.69 92 ARG A N 1
ATOM 717 C CA . ARG A 1 92 ? 6.564 10.250 -27.465 1.00 62.69 92 ARG A CA 1
ATOM 718 C C . ARG A 1 92 ? 6.996 9.061 -28.328 1.00 62.69 92 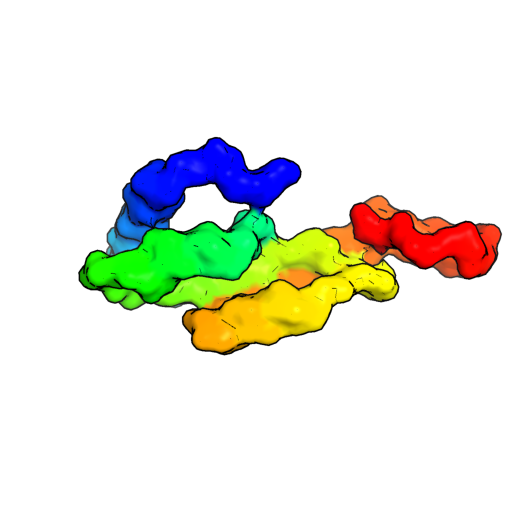ARG A C 1
ATOM 720 O O . ARG A 1 92 ? 7.227 9.236 -29.515 1.00 62.69 92 ARG A O 1
ATOM 727 N N . TYR A 1 93 ? 6.973 7.840 -27.785 1.00 57.34 93 TYR A N 1
ATOM 728 C CA . TYR A 1 93 ? 7.283 6.614 -28.537 1.00 57.34 93 TYR A CA 1
ATOM 729 C C . TYR A 1 93 ? 6.386 6.396 -29.758 1.00 57.34 93 TYR A C 1
ATOM 731 O O . TYR A 1 93 ? 6.879 6.015 -30.816 1.00 57.34 93 TYR A O 1
ATOM 739 N N . LEU A 1 94 ? 5.082 6.673 -29.640 1.00 59.28 94 LEU A N 1
ATOM 740 C CA . LEU A 1 94 ? 4.151 6.572 -30.773 1.00 59.28 94 LEU A CA 1
ATOM 741 C C . LEU A 1 94 ? 4.421 7.607 -31.880 1.00 59.28 94 LEU A C 1
ATOM 743 O O . LEU A 1 94 ? 3.867 7.479 -32.969 1.00 59.28 94 LEU A O 1
ATOM 747 N N . ARG A 1 95 ? 5.247 8.624 -31.613 1.00 58.19 95 ARG A N 1
ATOM 748 C CA . ARG A 1 95 ? 5.630 9.653 -32.581 1.00 58.19 95 ARG A CA 1
ATOM 749 C C . ARG A 1 95 ? 6.943 9.319 -33.307 1.00 58.19 95 ARG A C 1
ATOM 751 O O . ARG A 1 95 ? 7.026 9.615 -34.493 1.00 58.19 95 ARG A O 1
ATOM 758 N N . ASP A 1 96 ? 7.901 8.660 -32.636 1.00 57.94 96 ASP A N 1
ATOM 759 C CA . ASP A 1 96 ? 9.317 8.652 -33.066 1.00 57.94 96 ASP A CA 1
ATOM 760 C C . ASP A 1 96 ? 10.003 7.250 -33.239 1.00 57.94 96 ASP A C 1
ATOM 762 O O . ASP A 1 96 ? 11.190 7.203 -33.548 1.00 57.94 96 ASP A O 1
ATOM 766 N N . ALA A 1 97 ? 9.281 6.111 -33.150 1.00 53.53 97 ALA A N 1
ATOM 767 C CA . ALA A 1 97 ? 9.726 4.717 -33.471 1.00 53.53 97 ALA A CA 1
ATOM 768 C C . ALA A 1 97 ? 10.733 4.014 -32.487 1.00 53.53 97 ALA A C 1
ATOM 770 O O . ALA A 1 97 ? 11.084 4.585 -31.458 1.00 53.53 97 ALA A O 1
ATOM 771 N N . PRO A 1 98 ? 11.107 2.713 -32.666 1.00 50.53 98 PRO A N 1
ATOM 772 C CA . PRO A 1 98 ? 10.492 1.554 -31.995 1.00 50.53 98 PRO A CA 1
ATOM 773 C C . PRO A 1 98 ? 11.374 0.814 -30.958 1.00 50.53 98 PRO A C 1
ATOM 775 O O . PRO A 1 98 ? 10.966 -0.226 -30.437 1.00 50.53 98 PRO A O 1
ATOM 778 N N . GLU A 1 99 ? 12.569 1.302 -30.628 1.00 49.62 99 GLU A N 1
ATOM 779 C CA . GLU A 1 99 ? 13.553 0.519 -29.867 1.00 49.62 99 GLU A CA 1
ATOM 780 C C . GLU A 1 99 ? 13.873 1.144 -28.508 1.00 49.62 99 GLU A C 1
ATOM 782 O O . GLU A 1 99 ? 14.818 1.905 -28.371 1.00 49.62 99 GLU A O 1
ATOM 787 N N . THR A 1 100 ? 13.089 0.831 -27.473 1.00 47.00 100 THR A N 1
ATOM 788 C CA . THR A 1 100 ? 13.584 0.730 -26.082 1.00 47.00 100 THR A CA 1
ATOM 789 C C . THR A 1 100 ? 12.509 0.121 -25.178 1.00 47.00 100 THR A C 1
ATOM 791 O O . THR A 1 100 ? 11.494 0.733 -24.855 1.00 47.00 100 THR A O 1
ATOM 794 N N . LYS A 1 101 ? 12.742 -1.116 -24.726 1.00 47.47 101 LYS A N 1
ATOM 795 C CA . LYS A 1 101 ? 11.934 -1.789 -23.698 1.00 47.47 101 LYS A CA 1
ATOM 796 C C . LYS A 1 101 ? 12.353 -1.334 -22.296 1.00 47.47 101 LYS A C 1
ATOM 798 O O . LYS A 1 101 ? 12.892 -2.144 -21.556 1.00 47.47 101 LYS A O 1
ATOM 803 N N . GLN A 1 102 ? 12.127 -0.073 -21.922 1.00 53.25 102 GLN A N 1
ATOM 804 C CA . GLN A 1 102 ? 12.062 0.315 -20.502 1.00 53.25 102 GLN A CA 1
ATOM 805 C C . GLN A 1 102 ? 11.536 1.745 -20.338 1.00 53.25 102 GLN A C 1
ATOM 807 O O . GLN A 1 102 ? 12.301 2.686 -20.178 1.00 53.25 102 GLN A O 1
ATOM 812 N N . ALA A 1 103 ? 10.220 1.924 -20.428 1.00 53.81 103 ALA A N 1
ATOM 813 C CA . ALA A 1 103 ? 9.595 3.237 -20.259 1.00 53.81 103 ALA A CA 1
ATOM 814 C C . ALA A 1 103 ? 8.533 3.240 -19.155 1.00 53.81 103 ALA A C 1
ATOM 816 O O . ALA A 1 103 ? 7.420 3.729 -19.332 1.00 53.81 103 ALA A O 1
ATOM 817 N N . CYS A 1 104 ? 8.933 2.675 -18.023 1.00 54.50 104 CYS A N 1
ATOM 818 C CA . CYS A 1 104 ? 8.608 3.112 -16.675 1.00 54.50 104 CYS A CA 1
ATOM 819 C C . CYS A 1 104 ? 9.975 3.415 -16.024 1.00 54.50 104 CYS A C 1
ATOM 821 O O . CYS A 1 104 ? 10.050 4.396 -15.266 1.00 54.50 104 CYS A O 1
#

pLDDT: mean 88.06, std 14.94, range [47.0, 98.44]

Sequence (104 aa):
RRDTWPDESVRAQWRALEDFQAQGGARSLAVSNFSPARLDAIVLEEGRRARPTVNQLPYCVGYHDPTIILANARRGVHVQAWSPLGSGQLTRYLRDAPETKQA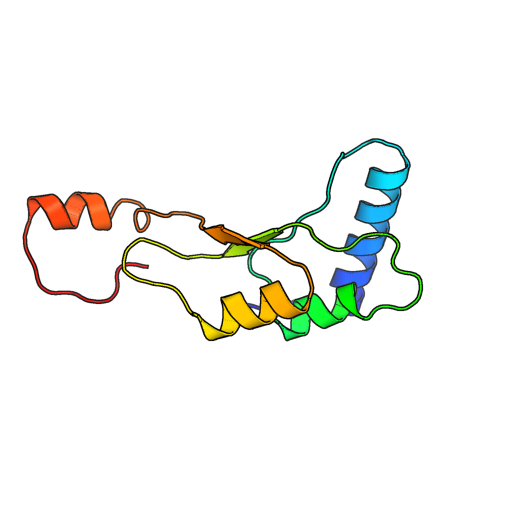C

InterPro domains:
  IPR020471 Aldo-keto reductase [PTHR11732] (9-89)
  IPR023210 NADP-dependent oxidoreductase domain [PF00248] (5-98)
  IPR036812 NAD(P)-dependent oxidoreductase domain superfamily [G3DSA:3.20.20.100] (2-103)
  IPR036812 NAD(P)-dependent oxidoreductase domain superfamily [SSF51430] (7-98)

Foldseek 3Di:
DEPPDPLVVVQVVQVVVQVCVVVVVDVFAAEERHFLVSQCSQLVDPPRDHHHQEYEYQEAVLDDDVVRQVSCVVSNYHYHYDPRCLVCVVVVCVVPDDDDRDSD

Secondary structure (DSSP, 8-state):
----S-HHHHHHHHHHHHHHHHTTS-S---EES--HHHHHHHHS-TT-----SEEEE--BTTB--HHHHHHHHHTT-EEEESSTTGGGHHHHHHHH-S--S---

Radius of gyration: 16.52 Å; chains: 1; bounding box: 30×24×50 Å

Organism: NCBI:txid33657